Protein AF-A0A9X0CMM3-F1 (afdb_monomer)

Organism: NCBI:txid174260

pLDDT: mean 71.97, std 18.16, range [41.31, 91.0]

InterPro domains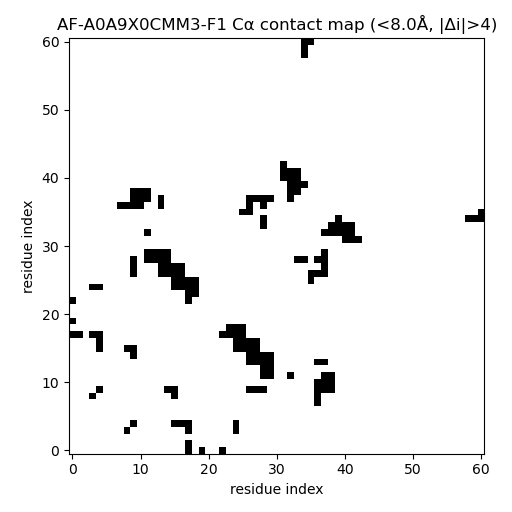:
  IPR000742 EGF-like domain [PF00008] (5-37)
  IPR000742 EGF-like domain [PS00022] (27-38)
  IPR000742 EGF-like domain [PS01186] (27-38)

Sequence (61 aa):
MKHDCQLTGCLNAGSCTFVEESKVFKCKCEEGWCGNYCGGKLFIFLLWEEGLLMMMKLSNI

Structure (mmCIF, N/CA/C/O backbone):
data_AF-A0A9X0CMM3-F1
#
_entry.id   AF-A0A9X0CMM3-F1
#
loop_
_atom_site.group_PDB
_atom_site.id
_atom_site.type_symbol
_atom_site.label_atom_id
_atom_site.label_alt_id
_atom_site.label_comp_id
_atom_site.label_asym_id
_atom_site.label_entity_id
_atom_site.label_seq_id
_atom_site.pdbx_PDB_ins_code
_atom_site.Cartn_x
_atom_site.Cartn_y
_atom_site.Cartn_z
_atom_site.occupancy
_atom_site.B_iso_or_equiv
_atom_site.auth_seq_id
_atom_site.auth_comp_id
_atom_site.auth_asym_id
_atom_site.auth_atom_id
_atom_site.pdbx_PDB_model_num
ATOM 1 N N . MET A 1 1 ? -12.491 10.875 5.550 1.00 53.12 1 MET A N 1
ATOM 2 C CA . MET A 1 1 ? -11.499 11.780 4.913 1.00 53.12 1 MET A CA 1
ATOM 3 C C . MET A 1 1 ? -10.758 10.956 3.875 1.00 53.12 1 MET A C 1
ATOM 5 O O . MET A 1 1 ? -9.996 10.085 4.242 1.00 53.12 1 MET A O 1
ATOM 9 N N . LYS A 1 2 ? -10.996 11.195 2.581 1.00 57.69 2 LYS A N 1
ATOM 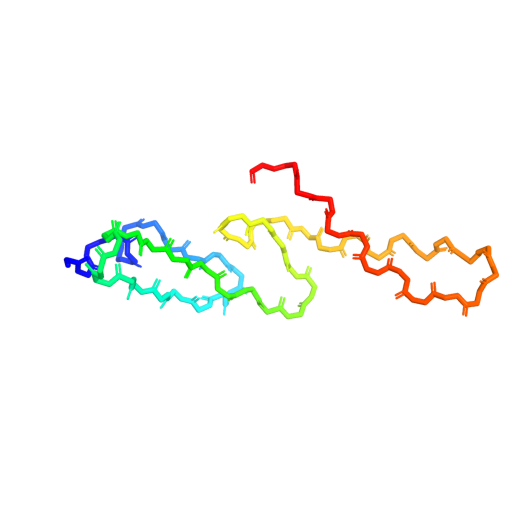10 C CA . LYS A 1 2 ? -10.393 10.437 1.461 1.00 57.69 2 LYS A CA 1
ATOM 11 C C . LYS A 1 2 ? -8.923 10.819 1.177 1.00 57.69 2 LYS A C 1
ATOM 13 O O . LYS A 1 2 ? -8.326 10.320 0.230 1.00 57.69 2 LYS A O 1
ATOM 18 N N . HIS A 1 3 ? -8.363 11.719 1.983 1.00 60.09 3 HIS A N 1
ATOM 19 C CA . HIS A 1 3 ? -7.059 12.340 1.762 1.00 60.09 3 HIS A CA 1
ATOM 20 C C . HIS A 1 3 ? -5.903 11.329 1.854 1.00 60.09 3 HIS A C 1
ATOM 22 O O . HIS A 1 3 ? -4.961 11.401 1.070 1.00 60.09 3 HIS A O 1
ATOM 28 N N . ASP A 1 4 ? -6.025 10.319 2.722 1.00 69.19 4 ASP A N 1
ATOM 29 C CA . ASP A 1 4 ? -4.965 9.324 2.943 1.00 69.19 4 ASP A CA 1
ATOM 30 C C . ASP A 1 4 ? -4.698 8.455 1.706 1.00 69.19 4 ASP A C 1
ATOM 32 O O . ASP A 1 4 ? -3.544 8.199 1.363 1.00 69.19 4 ASP A O 1
ATOM 36 N N . CYS A 1 5 ? -5.753 8.084 0.971 1.00 75.69 5 CYS A N 1
ATOM 37 C CA . CYS A 1 5 ? -5.632 7.365 -0.301 1.00 75.69 5 CYS A CA 1
ATOM 38 C C . CYS A 1 5 ? -5.109 8.240 -1.453 1.00 75.69 5 CYS A C 1
ATOM 40 O O . CYS A 1 5 ? -4.673 7.703 -2.467 1.00 75.69 5 CYS A O 1
ATOM 42 N N . GLN A 1 6 ? -5.203 9.570 -1.340 1.00 69.88 6 GLN A N 1
ATOM 43 C CA . GLN A 1 6 ? -4.755 10.508 -2.377 1.00 69.88 6 GLN A CA 1
ATOM 44 C C . GLN A 1 6 ? -3.277 10.889 -2.226 1.00 69.88 6 GLN A C 1
ATOM 46 O O . GLN A 1 6 ? -2.646 11.222 -3.224 1.00 69.88 6 GLN A O 1
ATOM 51 N N . LEU A 1 7 ? -2.726 10.829 -1.008 1.00 67.56 7 LEU A N 1
ATOM 52 C CA . LEU A 1 7 ? -1.328 11.177 -0.724 1.00 67.56 7 LEU A CA 1
ATOM 53 C C . LEU A 1 7 ? -0.396 9.965 -0.621 1.00 67.56 7 LEU A C 1
ATOM 55 O O . LEU A 1 7 ? 0.742 10.020 -1.078 1.00 67.56 7 LEU A O 1
ATOM 59 N N . THR A 1 8 ? -0.875 8.870 -0.036 1.00 64.19 8 THR A N 1
ATOM 60 C CA . THR A 1 8 ? -0.099 7.653 0.245 1.00 64.19 8 THR A CA 1
ATOM 61 C C . THR A 1 8 ? -0.622 6.547 -0.664 1.00 64.19 8 THR A C 1
ATOM 63 O O . THR A 1 8 ? -1.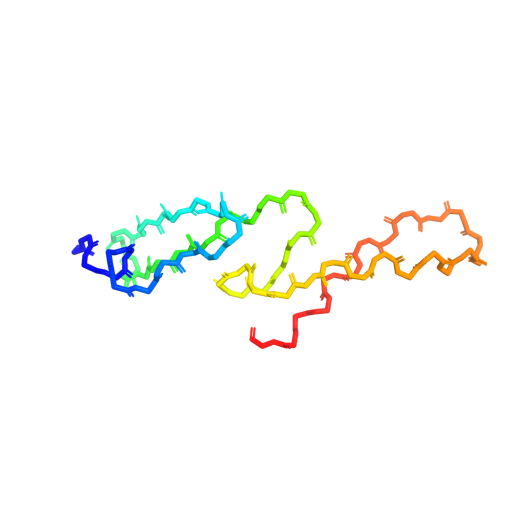325 5.632 -0.245 1.00 64.19 8 THR A O 1
ATOM 66 N N . GLY A 1 9 ? -0.391 6.704 -1.968 1.00 77.38 9 GLY A N 1
ATOM 67 C CA . GLY A 1 9 ? -0.938 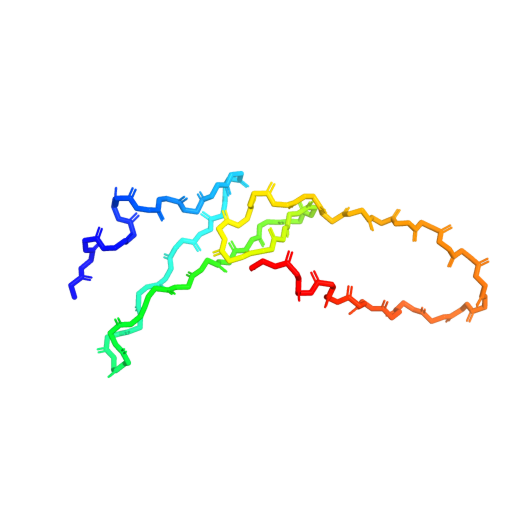5.795 -2.971 1.00 77.38 9 GLY A CA 1
ATOM 68 C C . GLY A 1 9 ? -0.448 4.365 -2.750 1.00 77.38 9 GLY A C 1
ATOM 69 O O . GLY A 1 9 ? 0.752 4.127 -2.616 1.00 77.38 9 GLY A O 1
ATOM 70 N N . CYS A 1 10 ? -1.375 3.407 -2.733 1.00 88.94 10 CYS A N 1
ATOM 71 C CA . CYS A 1 10 ? -1.024 1.999 -2.863 1.00 88.94 10 CYS A CA 1
ATOM 72 C C . CYS A 1 10 ? -0.208 1.820 -4.150 1.00 88.94 10 CYS A C 1
ATOM 74 O O . CYS A 1 10 ? -0.631 2.239 -5.229 1.00 88.94 10 CYS A O 1
ATOM 76 N N . LEU A 1 11 ? 0.982 1.242 -4.031 1.00 89.62 11 LEU A N 1
ATOM 77 C CA . LEU A 1 11 ? 1.902 1.048 -5.144 1.00 89.62 11 LEU A CA 1
ATOM 78 C C . LEU A 1 11 ? 1.458 -0.137 -6.009 1.00 89.62 11 LEU A C 1
ATOM 80 O O . LEU A 1 11 ? 0.582 -0.914 -5.629 1.00 89.62 11 LEU A O 1
ATOM 84 N N . ASN A 1 12 ? 2.085 -0.283 -7.178 1.00 91.00 12 ASN A N 1
ATOM 85 C CA . ASN A 1 12 ? 1.964 -1.466 -8.036 1.00 91.00 12 ASN A CA 1
ATOM 86 C C . ASN A 1 12 ? 0.517 -1.883 -8.347 1.00 91.00 12 ASN A C 1
ATOM 88 O O . ASN A 1 12 ? 0.151 -3.049 -8.228 1.00 91.00 12 ASN A O 1
ATOM 92 N N . ALA A 1 13 ? -0.301 -0.903 -8.735 1.00 90.44 13 ALA A N 1
ATOM 93 C CA . ALA A 1 13 ? -1.719 -1.074 -9.053 1.00 90.44 13 ALA A CA 1
ATOM 94 C C . ALA A 1 13 ? -2.605 -1.553 -7.883 1.00 90.44 13 ALA A C 1
ATOM 96 O O . ALA A 1 13 ? -3.753 -1.932 -8.102 1.00 90.44 13 ALA A O 1
ATOM 97 N N . GLY A 1 14 ? -2.124 -1.476 -6.637 1.00 89.56 14 GLY A N 1
ATOM 98 C CA . GLY A 1 14 ? -2.947 -1.744 -5.463 1.00 89.56 14 GLY A CA 1
ATOM 99 C C . GLY A 1 14 ? -4.146 -0.793 -5.356 1.00 89.56 14 GLY A C 1
ATOM 100 O O . GLY A 1 14 ? -4.064 0.396 -5.664 1.00 89.56 14 GLY A O 1
ATOM 101 N N . SER A 1 15 ? -5.273 -1.310 -4.869 1.00 90.25 15 SER A N 1
ATOM 102 C CA . SER A 1 15 ? -6.493 -0.529 -4.647 1.00 90.25 15 SER A CA 1
ATOM 103 C C . SER A 1 15 ? -6.543 0.021 -3.223 1.00 90.25 15 SER A C 1
ATOM 105 O O . SER A 1 15 ? -6.436 -0.739 -2.261 1.00 90.25 15 SER A O 1
ATOM 107 N N . CYS A 1 16 ? -6.756 1.330 -3.071 1.00 89.69 16 CYS A N 1
ATOM 108 C CA . CYS A 1 16 ? -6.922 1.951 -1.757 1.00 89.69 16 CYS A CA 1
ATOM 109 C C . CYS A 1 16 ? -8.386 1.950 -1.316 1.00 89.69 16 CYS A C 1
ATOM 111 O O . CYS A 1 16 ? -9.275 2.381 -2.050 1.00 89.69 16 CYS A O 1
ATOM 113 N N . THR A 1 17 ? -8.625 1.517 -0.083 1.00 88.19 17 THR A N 1
ATOM 114 C CA . THR A 1 17 ? -9.935 1.569 0.570 1.00 88.19 17 THR A CA 1
ATOM 115 C C . THR A 1 17 ? -9.825 2.348 1.868 1.00 88.19 17 THR A C 1
ATOM 117 O O . THR A 1 17 ? -8.963 2.063 2.694 1.00 88.19 17 THR A O 1
ATOM 120 N N . PHE A 1 18 ? -10.691 3.343 2.051 1.00 86.44 18 PHE A N 1
ATOM 121 C CA . PHE A 1 18 ? -10.766 4.104 3.294 1.00 86.44 18 PHE A CA 1
ATOM 122 C C . PHE A 1 18 ? -11.895 3.556 4.165 1.00 86.44 18 PHE A C 1
ATOM 124 O O . PHE A 1 18 ? -13.038 3.462 3.719 1.00 86.44 18 PHE A O 1
ATOM 131 N N . VAL A 1 19 ? -11.573 3.199 5.404 1.00 84.88 19 VAL A N 1
ATOM 132 C CA . VAL A 1 19 ? -12.530 2.715 6.398 1.00 84.88 19 VAL A CA 1
ATOM 133 C C . VAL A 1 19 ? -12.909 3.894 7.287 1.00 84.88 19 VAL A C 1
ATOM 135 O O . VAL A 1 19 ? -12.143 4.297 8.161 1.00 84.88 19 VAL A O 1
ATOM 138 N N . GLU A 1 20 ? -14.088 4.471 7.042 1.00 83.94 20 GLU A N 1
ATOM 139 C CA . GLU A 1 20 ? -14.548 5.686 7.732 1.00 83.94 20 GLU A CA 1
ATOM 140 C C . GLU A 1 20 ? -14.734 5.494 9.243 1.00 83.94 20 GLU A C 1
ATOM 142 O O . GLU A 1 20 ? -14.458 6.425 9.997 1.00 83.94 20 GLU A O 1
ATOM 147 N N . GLU A 1 21 ? -15.154 4.306 9.683 1.00 87.56 21 GLU A N 1
ATOM 148 C CA . GLU A 1 21 ? -15.401 3.982 11.097 1.00 87.56 21 GLU A CA 1
ATOM 149 C C . GLU A 1 21 ? -14.121 4.047 11.938 1.00 87.56 21 GLU A C 1
ATOM 151 O O . GLU A 1 21 ? -14.098 4.653 13.005 1.00 87.56 21 GLU A O 1
ATOM 156 N N . SER A 1 22 ? -13.028 3.492 11.418 1.00 84.94 22 SER A N 1
ATOM 157 C CA . SER A 1 22 ? -11.725 3.474 12.086 1.00 84.94 22 SER A CA 1
ATOM 158 C C . SER A 1 22 ? -10.791 4.600 11.637 1.00 84.94 22 SER A C 1
ATOM 160 O O . SER A 1 22 ? -9.668 4.673 12.121 1.00 84.94 22 SER A O 1
ATOM 162 N N . LYS A 1 23 ? -11.220 5.450 10.691 1.00 84.06 23 LYS A N 1
ATOM 163 C CA . LYS A 1 23 ? -10.407 6.505 10.056 1.00 84.06 23 LYS A CA 1
ATOM 164 C C . LYS A 1 23 ? -9.037 6.006 9.577 1.00 84.06 23 LYS A C 1
ATOM 166 O O . LYS A 1 23 ? -8.044 6.713 9.695 1.00 84.06 23 LYS A O 1
ATOM 171 N N . VAL A 1 24 ? -8.993 4.791 9.028 1.00 82.94 24 VAL A N 1
ATOM 172 C CA . VAL A 1 24 ? -7.767 4.213 8.456 1.00 82.94 24 VAL A CA 1
ATOM 173 C C . VAL A 1 24 ? -7.945 3.912 6.979 1.00 82.94 24 VAL A C 1
ATOM 175 O O . VAL A 1 24 ? -9.034 3.541 6.539 1.00 82.94 24 VAL A O 1
ATOM 178 N N . PHE A 1 25 ? -6.863 4.011 6.214 1.00 86.12 25 PHE A N 1
ATOM 179 C CA . PHE A 1 25 ? -6.812 3.469 4.863 1.00 86.12 25 PHE A CA 1
ATOM 180 C C . PHE A 1 25 ? -6.206 2.058 4.878 1.00 86.12 25 PHE A C 1
ATOM 182 O O . PHE A 1 25 ? -5.429 1.698 5.763 1.00 86.12 25 PHE A O 1
ATOM 189 N N . LYS A 1 26 ? -6.578 1.246 3.891 1.00 86.94 26 LYS A N 1
ATOM 190 C CA . LYS A 1 26 ? -6.007 -0.075 3.635 1.00 86.94 26 LYS A CA 1
ATOM 191 C C . LYS A 1 26 ? -5.779 -0.259 2.145 1.00 86.94 26 LYS A C 1
ATOM 193 O O . LYS A 1 26 ? -6.666 0.036 1.339 1.00 86.94 26 LYS A O 1
ATOM 198 N N . CYS A 1 27 ? -4.619 -0.806 1.801 1.00 89.38 27 CYS A N 1
ATOM 199 C CA . CYS A 1 27 ? -4.314 -1.230 0.445 1.00 89.38 27 CYS A CA 1
ATOM 200 C C . CYS A 1 27 ? -4.697 -2.693 0.233 1.00 89.38 27 CYS A C 1
ATOM 202 O O . CYS A 1 27 ? -4.329 -3.576 1.009 1.00 89.38 27 CYS A O 1
ATOM 204 N N . LYS A 1 28 ? -5.418 -2.950 -0.854 1.00 90.88 28 LYS A N 1
ATOM 205 C CA . LYS A 1 28 ? -5.568 -4.279 -1.431 1.00 90.88 28 LYS A CA 1
ATOM 206 C C . LYS A 1 28 ? -4.519 -4.423 -2.526 1.00 90.88 28 LYS A C 1
ATOM 208 O O . LYS A 1 28 ? -4.592 -3.719 -3.529 1.00 90.88 28 LYS A O 1
ATOM 213 N N . CYS A 1 29 ? -3.552 -5.305 -2.316 1.00 89.31 29 CYS A N 1
ATOM 214 C CA . CYS A 1 29 ? -2.489 -5.534 -3.286 1.00 89.31 29 CYS A CA 1
ATOM 215 C C . CYS A 1 29 ? -2.936 -6.48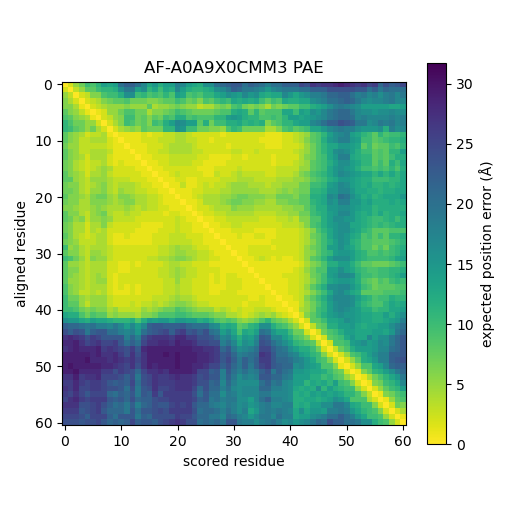3 -4.393 1.00 89.31 29 CYS A C 1
ATOM 217 O O . CYS A 1 29 ? -3.674 -7.437 -4.135 1.00 89.31 29 CYS A O 1
ATOM 219 N N . GLU A 1 30 ? -2.469 -6.197 -5.604 1.00 91.00 30 GLU A N 1
ATOM 220 C CA . GLU A 1 30 ? -2.579 -7.099 -6.745 1.00 91.00 30 GLU A CA 1
ATOM 221 C C . GLU A 1 30 ? -1.660 -8.314 -6.576 1.00 91.00 30 GLU A C 1
ATOM 223 O O . GLU A 1 30 ? -0.748 -8.328 -5.739 1.00 91.00 30 GLU A O 1
ATOM 228 N N . GLU A 1 31 ? -1.911 -9.350 -7.376 1.00 87.06 31 GLU A N 1
ATOM 229 C CA . GLU A 1 31 ? -1.119 -10.577 -7.356 1.00 87.06 31 GLU A CA 1
ATOM 230 C C . GLU A 1 31 ? 0.378 -10.278 -7.551 1.00 87.06 31 GLU A C 1
ATOM 232 O O . GLU A 1 31 ? 0.778 -9.459 -8.380 1.00 87.06 31 GLU A O 1
ATOM 237 N N . GLY A 1 32 ? 1.223 -10.925 -6.745 1.00 84.06 32 GLY A N 1
ATOM 238 C CA . GLY A 1 32 ? 2.669 -10.692 -6.748 1.00 84.06 32 GLY A CA 1
ATOM 239 C C . GLY A 1 32 ? 3.154 -9.533 -5.864 1.00 84.06 32 GLY A C 1
ATOM 240 O O . GLY A 1 32 ? 4.368 -9.382 -5.715 1.00 84.06 32 GLY A O 1
ATOM 241 N N . TRP A 1 33 ? 2.261 -8.768 -5.220 1.00 87.38 33 TRP A N 1
ATOM 242 C CA . TRP A 1 33 ? 2.617 -7.647 -4.337 1.00 87.38 33 TRP A CA 1
ATOM 243 C C . TRP A 1 33 ? 2.084 -7.796 -2.907 1.00 87.38 33 TRP A C 1
ATOM 245 O O . TRP A 1 33 ? 1.044 -8.403 -2.653 1.00 87.38 33 TRP A O 1
ATOM 255 N N . CYS A 1 34 ? 2.805 -7.228 -1.943 1.00 84.94 34 CYS A N 1
ATOM 256 C CA . CYS A 1 34 ? 2.485 -7.289 -0.520 1.00 84.94 34 CYS A CA 1
ATOM 257 C C . CYS A 1 34 ? 2.988 -6.061 0.262 1.00 84.94 34 CYS A C 1
ATOM 259 O O . CYS A 1 34 ? 3.633 -5.153 -0.273 1.00 84.94 34 CYS A O 1
ATOM 261 N N . GLY A 1 35 ? 2.677 -6.050 1.561 1.00 83.50 35 GLY A N 1
ATOM 262 C CA . GLY A 1 35 ? 2.974 -4.956 2.485 1.00 83.50 35 GLY A CA 1
ATOM 263 C C . GLY A 1 35 ? 1.862 -3.908 2.537 1.00 83.50 35 GLY A C 1
ATOM 264 O O . GLY A 1 35 ? 0.963 -3.890 1.696 1.00 83.50 35 GLY A O 1
ATOM 265 N N . ASN A 1 36 ? 1.940 -3.012 3.523 1.00 87.50 36 ASN A N 1
ATOM 266 C CA . ASN A 1 36 ? 0.901 -2.007 3.791 1.00 87.50 36 ASN A CA 1
ATOM 267 C C . ASN A 1 36 ? 0.618 -1.069 2.604 1.00 87.50 36 ASN A C 1
ATOM 269 O O . ASN A 1 36 ? -0.505 -0.597 2.453 1.00 87.50 36 ASN A O 1
ATOM 273 N N . TYR A 1 37 ? 1.617 -0.858 1.743 1.00 89.19 37 TYR A N 1
ATOM 274 C CA . TYR A 1 37 ? 1.532 -0.012 0.548 1.00 89.19 37 TYR A CA 1
ATOM 275 C C . TYR A 1 37 ? 1.747 -0.783 -0.758 1.00 89.19 37 TYR A C 1
ATOM 277 O O . TYR A 1 37 ? 1.954 -0.163 -1.793 1.00 89.19 37 TYR A O 1
ATOM 285 N N . CYS A 1 38 ? 1.745 -2.119 -0.733 1.00 90.88 38 CYS A N 1
ATOM 286 C CA . CYS A 1 38 ? 1.984 -2.953 -1.919 1.00 90.88 38 CYS A CA 1
ATOM 287 C C . CYS A 1 38 ? 3.343 -2.723 -2.608 1.00 90.88 38 CYS A C 1
ATOM 289 O O . CYS A 1 38 ? 3.494 -2.998 -3.794 1.00 90.88 38 CYS A O 1
ATOM 291 N N . GLY A 1 39 ? 4.339 -2.206 -1.882 1.00 88.88 39 GLY A N 1
ATOM 292 C CA . GLY A 1 39 ? 5.695 -1.987 -2.397 1.00 88.88 39 GLY A CA 1
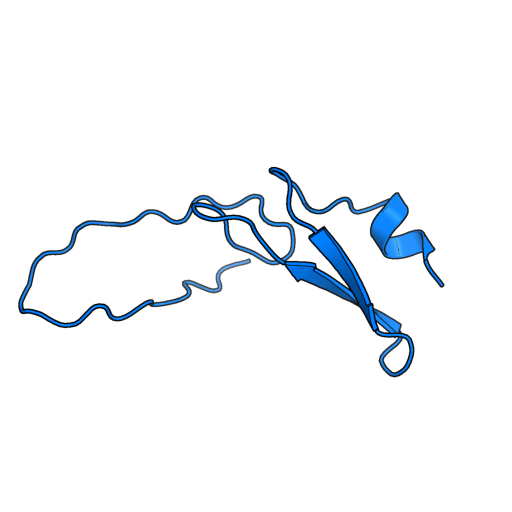ATOM 293 C C . GLY A 1 39 ? 6.583 -3.234 -2.360 1.00 88.88 39 GLY A C 1
ATOM 294 O O . GLY A 1 39 ? 7.578 -3.298 -3.079 1.00 88.88 39 GLY A O 1
ATOM 295 N N . GLY A 1 40 ? 6.234 -4.225 -1.536 1.00 86.56 40 GLY A N 1
ATOM 296 C CA . GLY A 1 40 ? 6.973 -5.479 -1.431 1.00 86.56 40 GLY A CA 1
ATOM 297 C C . GLY A 1 40 ? 6.550 -6.453 -2.522 1.00 86.56 40 GLY A C 1
ATOM 298 O O . GLY A 1 40 ? 5.362 -6.569 -2.814 1.00 86.56 40 GLY A O 1
ATOM 299 N N . LYS A 1 41 ? 7.497 -7.184 -3.112 1.00 84.50 41 LYS A N 1
ATOM 300 C CA . LYS A 1 41 ? 7.153 -8.341 -3.942 1.00 84.50 41 LYS A CA 1
ATOM 301 C C . LYS A 1 41 ? 6.833 -9.527 -3.048 1.00 84.50 41 LYS A C 1
ATOM 303 O O . LYS A 1 41 ? 7.573 -9.822 -2.109 1.00 84.50 41 LYS A O 1
ATOM 308 N N . LEU A 1 42 ? 5.774 -10.249 -3.392 1.00 76.19 42 LEU A N 1
ATOM 309 C CA . LEU A 1 42 ? 5.596 -11.619 -2.936 1.00 76.19 42 LEU A CA 1
ATOM 310 C C . LEU A 1 42 ? 6.721 -12.435 -3.572 1.00 76.19 42 LEU A C 1
ATOM 312 O O . LEU A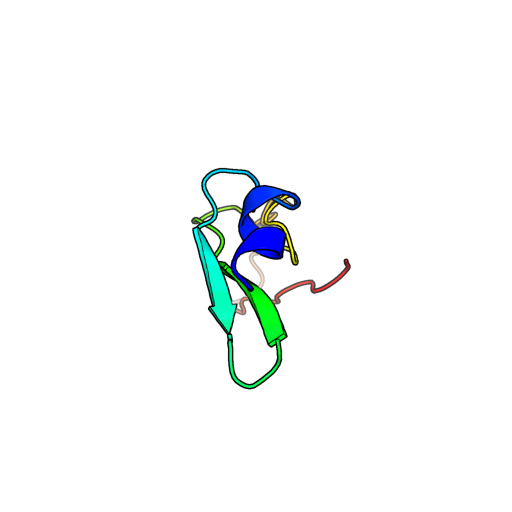 1 42 ? 6.621 -12.880 -4.714 1.00 76.19 42 LEU A O 1
ATOM 316 N N . PHE A 1 43 ? 7.828 -12.591 -2.849 1.00 69.00 43 PHE A N 1
ATOM 317 C CA . PHE A 1 43 ? 8.791 -13.628 -3.165 1.00 69.00 43 PHE A CA 1
ATOM 318 C C . PHE A 1 43 ? 8.089 -14.946 -2.885 1.00 69.00 43 PHE A C 1
ATOM 320 O O . PHE A 1 43 ? 8.032 -15.418 -1.751 1.00 69.00 43 PHE A O 1
ATOM 327 N N . ILE A 1 44 ? 7.515 -15.516 -3.938 1.00 58.47 44 ILE A N 1
ATOM 328 C CA . ILE A 1 44 ? 7.199 -16.932 -3.990 1.00 58.47 44 ILE A CA 1
ATOM 329 C C . ILE A 1 44 ? 8.568 -17.615 -3.986 1.00 58.47 44 ILE A C 1
ATOM 331 O O . ILE A 1 44 ? 9.103 -17.976 -5.031 1.00 58.47 44 ILE A O 1
ATOM 335 N N . PHE A 1 45 ? 9.209 -17.706 -2.818 1.00 51.44 45 PHE A N 1
ATOM 336 C CA . PHE A 1 45 ? 10.233 -18.714 -2.641 1.00 51.44 45 PHE A CA 1
ATOM 337 C C . PHE A 1 45 ? 9.478 -20.020 -2.836 1.00 51.44 45 PHE A C 1
ATOM 339 O O . PHE A 1 45 ? 8.668 -20.412 -1.999 1.00 51.44 45 PHE A O 1
ATOM 346 N N . LEU A 1 46 ? 9.666 -20.621 -4.006 1.00 48.72 46 LEU A N 1
ATOM 347 C CA . LEU A 1 46 ? 9.276 -21.986 -4.306 1.00 48.72 46 LEU A CA 1
ATOM 348 C C . LEU A 1 46 ? 10.096 -22.907 -3.389 1.00 48.72 46 LEU A C 1
ATOM 350 O O . LEU A 1 46 ? 10.990 -23.609 -3.846 1.00 48.72 46 LEU A O 1
ATOM 354 N N . LEU A 1 47 ? 9.857 -22.857 -2.078 1.00 44.34 47 LEU A N 1
ATOM 355 C CA . LEU A 1 47 ? 10.325 -23.884 -1.164 1.00 44.34 47 LEU A CA 1
ATOM 356 C C . LEU A 1 47 ? 9.347 -25.045 -1.327 1.00 44.34 47 LEU A C 1
ATOM 358 O O . LEU A 1 47 ? 8.317 -25.131 -0.664 1.00 44.34 47 LEU A O 1
ATOM 362 N N . TRP A 1 48 ? 9.638 -25.886 -2.319 1.00 49.06 48 TRP A N 1
ATOM 363 C CA . TRP A 1 48 ? 9.119 -27.243 -2.384 1.00 49.06 48 TRP A CA 1
ATOM 364 C C . TRP A 1 48 ? 9.713 -28.041 -1.225 1.00 49.06 48 TRP A C 1
ATOM 366 O O . TRP A 1 48 ? 10.813 -28.564 -1.351 1.00 49.06 48 TRP A O 1
ATOM 376 N N . GLU A 1 49 ? 8.971 -28.166 -0.132 1.00 44.97 49 GLU A N 1
ATOM 377 C CA . GLU A 1 49 ? 9.154 -29.257 0.830 1.00 44.97 49 GLU A CA 1
ATOM 378 C C . GLU A 1 49 ? 7.769 -29.742 1.281 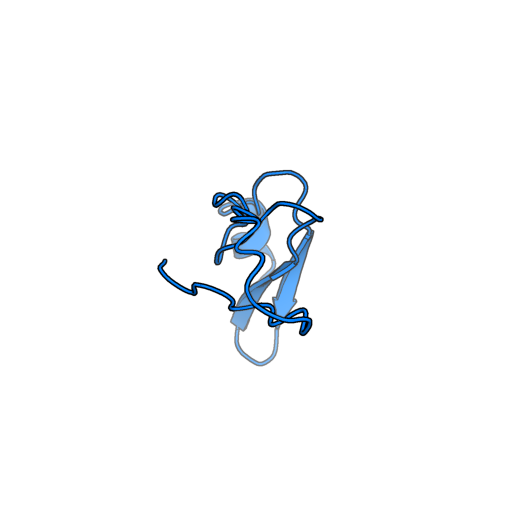1.00 44.97 49 GLU A C 1
ATOM 380 O O . GLU A 1 49 ? 7.306 -29.406 2.353 1.00 44.97 49 GLU A O 1
ATOM 385 N N . GLU A 1 50 ? 7.084 -30.550 0.465 1.00 50.22 50 GLU A N 1
ATOM 386 C CA . GLU A 1 50 ? 5.881 -31.303 0.888 1.00 50.22 50 GLU A CA 1
ATOM 387 C C . GLU A 1 50 ? 4.528 -30.537 0.943 1.00 50.22 50 GLU A C 1
ATOM 389 O O . GLU A 1 50 ? 3.876 -30.402 1.977 1.00 50.22 50 GLU A O 1
ATOM 394 N N . GLY A 1 51 ? 4.005 -30.132 -0.220 1.00 46.72 51 GLY A N 1
ATOM 395 C CA . GLY A 1 51 ? 2.573 -30.344 -0.511 1.00 46.72 51 GLY A CA 1
ATOM 396 C C . GLY A 1 51 ? 1.486 -29.496 0.180 1.00 46.72 51 GLY A C 1
ATOM 397 O O . GLY A 1 51 ? 0.311 -29.802 -0.020 1.00 46.72 51 GLY A O 1
ATOM 398 N N . LEU A 1 52 ? 1.791 -28.415 0.904 1.00 43.03 52 LEU A N 1
ATOM 399 C CA . LEU A 1 52 ? 0.778 -27.421 1.303 1.00 43.03 52 LEU A CA 1
ATOM 400 C C . LEU A 1 52 ? 1.163 -26.002 0.875 1.00 43.03 52 LEU A C 1
ATOM 402 O O . LEU A 1 52 ? 2.226 -25.492 1.219 1.00 43.03 52 LEU A O 1
ATOM 406 N N . LEU A 1 53 ? 0.244 -25.332 0.170 1.00 45.84 53 LEU A N 1
ATOM 407 C CA . LEU A 1 53 ? 0.326 -23.906 -0.149 1.00 45.84 53 LEU A CA 1
ATOM 408 C C . LEU A 1 53 ? 0.111 -23.084 1.132 1.00 45.84 53 LEU A C 1
ATOM 410 O O . LEU A 1 53 ? -0.964 -22.529 1.357 1.00 45.84 53 LEU A O 1
ATOM 414 N N . MET A 1 54 ? 1.113 -23.022 2.007 1.00 46.69 54 MET A N 1
ATOM 415 C CA . MET A 1 54 ? 1.056 -22.143 3.168 1.00 46.69 54 MET A CA 1
ATOM 416 C C . MET A 1 54 ? 1.490 -20.741 2.748 1.00 46.69 54 MET A C 1
ATOM 418 O O . MET A 1 54 ? 2.674 -20.432 2.636 1.00 46.69 54 MET A O 1
ATOM 422 N N . MET A 1 55 ? 0.507 -19.874 2.503 1.00 48.25 55 MET A N 1
ATOM 423 C CA . MET A 1 55 ? 0.742 -18.452 2.266 1.00 48.25 55 MET A CA 1
ATOM 424 C C . MET A 1 55 ? 1.193 -17.785 3.570 1.00 48.25 55 MET A C 1
ATOM 426 O O . MET A 1 55 ? 0.393 -17.186 4.289 1.00 48.25 55 MET A O 1
ATOM 430 N N . MET A 1 56 ? 2.479 -17.876 3.905 1.00 46.41 56 MET A N 1
ATOM 431 C CA . MET A 1 56 ? 3.040 -17.029 4.951 1.00 46.41 56 MET A CA 1
ATOM 432 C C . MET A 1 56 ? 3.112 -15.601 4.410 1.00 46.41 56 MET A C 1
ATOM 434 O O . MET A 1 56 ? 4.020 -15.234 3.667 1.00 46.41 56 MET A O 1
ATOM 438 N N . L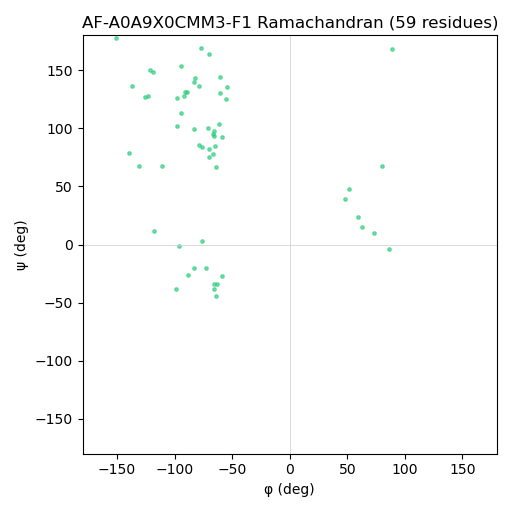YS A 1 57 ? 2.138 -14.771 4.803 1.00 50.53 57 LYS A N 1
ATOM 439 C CA . LYS A 1 57 ? 2.298 -13.315 4.812 1.00 50.53 57 LYS A CA 1
ATOM 440 C C . LYS A 1 57 ? 3.479 -13.007 5.730 1.00 50.53 57 LYS A C 1
ATOM 442 O O . LYS A 1 57 ? 3.288 -12.857 6.936 1.00 50.53 57 LYS A O 1
ATOM 447 N N . LEU A 1 58 ? 4.689 -12.905 5.183 1.00 44.12 58 LEU A N 1
ATOM 448 C CA . LEU A 1 58 ? 5.773 -12.196 5.855 1.00 44.12 58 LEU A CA 1
ATOM 449 C C . LEU A 1 58 ? 5.353 -10.726 5.930 1.00 44.12 58 LEU A C 1
ATOM 451 O O . LEU A 1 58 ? 5.636 -9.913 5.056 1.00 44.12 58 LEU A O 1
ATOM 455 N N . SER A 1 59 ? 4.579 -10.423 6.968 1.00 45.78 59 SER A N 1
ATOM 456 C CA . SER A 1 59 ? 4.244 -9.071 7.380 1.00 45.78 59 SER A CA 1
ATOM 457 C C . SER A 1 59 ? 5.487 -8.540 8.084 1.00 45.78 59 SER A C 1
ATOM 459 O O . SER A 1 59 ? 5.628 -8.683 9.291 1.00 45.78 59 SER A O 1
ATOM 461 N N . ASN A 1 60 ? 6.434 -8.029 7.304 1.00 43.50 60 ASN A N 1
ATOM 462 C CA . ASN A 1 60 ? 7.580 -7.271 7.798 1.00 43.50 60 ASN A CA 1
ATOM 463 C C . ASN A 1 60 ? 7.705 -5.985 6.979 1.00 43.50 60 ASN A C 1
ATOM 465 O O . ASN A 1 60 ? 8.618 -5.849 6.168 1.00 43.50 60 ASN A O 1
ATOM 469 N N . ILE A 1 61 ? 6.710 -5.105 7.151 1.00 41.31 61 ILE A N 1
ATOM 470 C CA . ILE A 1 61 ? 6.782 -3.629 7.145 1.00 41.31 61 ILE A CA 1
ATOM 471 C C . ILE A 1 61 ? 5.387 -3.042 7.353 1.00 41.31 61 ILE A C 1
ATOM 473 O O . ILE A 1 61 ? 4.433 -3.536 6.707 1.00 41.31 61 ILE A O 1
#

Foldseek 3Di:
DCVCCVPLPQPDPWDWDADPVVRDIATDEDPQFDERRRPDGPPPPVPPDDDDPPPPPPHDD

Secondary structure (DSSP, 8-state):
-THHHHHSPPSTTPEEEEETTTTEEEEEPPTTEESTTS-EE-------SSS----------

Nearest PDB structures (foldseek):
  9b3g-assembly1_A  TM=8.450E-01  e=4.171E-03  Homo sapiens
  9b3n-assembly1_A  TM=8.807E-01  e=7.800E-03  Homo sapiens
  8hgs-assembly1_D  TM=7.843E-01  e=5.508E-03  Homo sapiens
  7sz1-assembly1_D  TM=7.759E-01  e=5.508E-03  Homo sapiens
  1ivo-assembly1_D  TM=7.152E-01  e=6.787E-03  Homo sapiens

Radius of gyration: 14.23 Å; Cα contacts (8 Å, |Δi|>4): 85; chains: 1; bounding box: 26×44×21 Å

Mean predicted aligned error: 10.58 Å

Solvent-accessible surface area (backbone atoms only — not comparable to full-atom values): 3984 Å² total; per-residue (Å²): 126,73,60,59,56,72,72,61,57,31,29,80,82,17,46,67,44,76,42,71,93,77,72,42,71,46,45,48,51,39,93,62,34,28,60,68,40,17,76,39,69,55,77,77,72,83,77,84,79,79,97,69,93,74,82,75,77,81,80,82,104